Protein AF-A0A1Y0IB84-F1 (afdb_monomer_lite)

pLDDT: mean 93.08, std 4.37, range [71.44, 96.75]

Structure (mmCIF, N/CA/C/O backbone):
data_AF-A0A1Y0IB84-F1
#
_entry.id   AF-A0A1Y0IB84-F1
#
loop_
_atom_site.group_PDB
_atom_site.id
_atom_site.type_symbol
_atom_site.label_atom_id
_atom_site.label_alt_id
_atom_site.label_comp_id
_atom_site.label_asym_id
_atom_site.label_entity_id
_atom_site.label_seq_id
_atom_site.pdbx_PDB_ins_code
_atom_site.Cartn_x
_atom_site.Cartn_y
_atom_site.Cartn_z
_atom_site.occupancy
_atom_site.B_iso_or_equiv
_atom_site.auth_seq_id
_atom_site.auth_comp_id
_atom_site.auth_asym_id
_atom_site.auth_atom_id
_atom_site.pdbx_PDB_model_num
ATOM 1 N N . MET A 1 1 ? -12.376 4.228 -6.088 1.00 71.44 1 MET A N 1
ATOM 2 C CA . MET A 1 1 ? -11.092 4.768 -5.584 1.00 71.44 1 MET A CA 1
ATOM 3 C C . MET A 1 1 ? -11.111 6.287 -5.439 1.00 71.44 1 MET A C 1
ATOM 5 O O . MET A 1 1 ? -10.214 6.824 -4.815 1.00 71.44 1 MET A O 1
ATOM 9 N N . ASP A 1 2 ? -12.170 6.965 -5.886 1.00 85.81 2 ASP A N 1
ATOM 10 C CA . ASP A 1 2 ? -12.327 8.430 -5.836 1.00 85.81 2 ASP A CA 1
ATOM 11 C C . ASP A 1 2 ? -12.383 9.040 -4.417 1.00 85.81 2 ASP A C 1
ATOM 13 O O . ASP A 1 2 ? -12.478 10.254 -4.271 1.00 85.81 2 ASP A O 1
ATOM 17 N N . ARG A 1 3 ? -12.333 8.204 -3.367 1.00 92.06 3 ARG A N 1
ATOM 18 C CA . ARG A 1 3 ? -12.241 8.617 -1.956 1.00 92.06 3 ARG A CA 1
ATOM 19 C C . ARG A 1 3 ? -10.858 9.177 -1.604 1.00 92.06 3 ARG A C 1
ATOM 21 O O . ARG A 1 3 ? -10.761 9.950 -0.658 1.00 92.06 3 ARG A O 1
ATOM 28 N N . TYR A 1 4 ? -9.815 8.796 -2.343 1.00 94.12 4 TYR A N 1
ATOM 29 C CA . TYR A 1 4 ? -8.430 9.150 -2.035 1.00 94.12 4 TYR A CA 1
ATOM 30 C C . TYR A 1 4 ? -7.847 10.078 -3.095 1.00 94.12 4 TYR A C 1
ATOM 32 O O . TYR A 1 4 ? -8.087 9.907 -4.292 1.00 94.12 4 TYR A O 1
ATOM 40 N N . GLU A 1 5 ? -7.063 11.055 -2.645 1.00 94.94 5 GLU A N 1
ATOM 41 C CA . GLU A 1 5 ? -6.348 11.963 -3.535 1.00 94.94 5 GLU A CA 1
ATOM 42 C C . GLU A 1 5 ? -5.288 11.194 -4.333 1.00 94.94 5 GLU A C 1
ATOM 44 O O . GLU A 1 5 ? -4.620 10.300 -3.810 1.00 94.94 5 GLU A O 1
ATOM 49 N N . VAL A 1 6 ? -5.134 11.548 -5.608 1.00 94.62 6 VAL A N 1
ATOM 50 C CA . VAL A 1 6 ? -4.050 11.039 -6.450 1.00 94.62 6 VAL A CA 1
ATOM 51 C C . VAL A 1 6 ? -2.905 12.038 -6.412 1.00 94.62 6 VAL A C 1
ATOM 53 O O . VAL A 1 6 ? -3.101 13.203 -6.757 1.00 94.62 6 VAL A O 1
ATOM 56 N N . GLN A 1 7 ? -1.707 11.579 -6.061 1.00 94.69 7 GLN A N 1
ATOM 57 C CA . GLN A 1 7 ? -0.501 12.403 -6.083 1.00 94.69 7 GLN A CA 1
ATOM 58 C C . GLN A 1 7 ? 0.598 11.779 -6.935 1.00 94.69 7 GLN A C 1
ATOM 60 O O . GLN A 1 7 ? 0.726 10.560 -7.019 1.00 94.69 7 GLN A O 1
ATOM 65 N N . THR A 1 8 ? 1.415 12.625 -7.563 1.00 95.56 8 THR A N 1
ATOM 66 C CA . THR A 1 8 ? 2.633 12.187 -8.249 1.00 95.56 8 THR A CA 1
ATOM 67 C C . THR A 1 8 ? 3.782 12.140 -7.251 1.00 95.56 8 THR A C 1
ATOM 69 O O . THR A 1 8 ? 4.235 13.183 -6.780 1.00 95.56 8 THR A O 1
ATOM 72 N N . VAL A 1 9 ? 4.273 10.940 -6.950 1.00 91.06 9 VAL A N 1
ATOM 73 C CA . VAL A 1 9 ? 5.415 10.715 -6.055 1.00 91.06 9 VAL A CA 1
ATOM 74 C C . VAL A 1 9 ? 6.556 10.073 -6.841 1.00 91.06 9 VAL A C 1
ATOM 76 O O . VAL A 1 9 ? 6.399 9.053 -7.503 1.00 91.06 9 VAL A O 1
ATOM 79 N N . GLY A 1 10 ? 7.729 10.710 -6.816 1.00 89.69 10 GLY A N 1
ATOM 80 C CA . GLY A 1 10 ? 8.880 10.289 -7.618 1.00 89.69 10 GLY A CA 1
ATOM 81 C C . GLY A 1 10 ? 8.875 10.874 -9.035 1.00 89.69 10 GLY A C 1
ATOM 82 O O . GLY A 1 10 ? 8.851 12.093 -9.208 1.00 89.69 10 GLY A O 1
ATOM 83 N N . ALA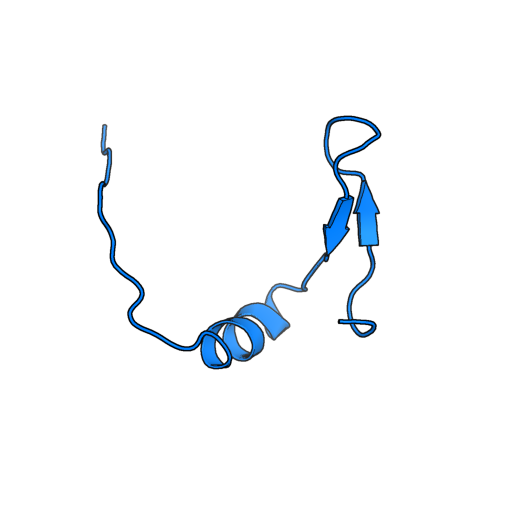 A 1 11 ? 8.996 10.020 -10.058 1.00 90.69 11 ALA A N 1
ATOM 84 C CA . ALA A 1 11 ? 9.040 10.477 -11.450 1.00 90.69 11 ALA A CA 1
ATOM 85 C C . ALA A 1 11 ? 7.668 10.991 -11.914 1.00 90.69 11 ALA A C 1
ATOM 87 O O . ALA A 1 11 ? 6.633 10.547 -11.432 1.00 90.69 11 ALA A O 1
ATOM 88 N N . SER A 1 12 ? 7.653 11.886 -12.903 1.00 92.06 12 SER A N 1
ATOM 89 C CA . SER A 1 12 ? 6.450 12.615 -13.344 1.00 92.06 12 SER A CA 1
ATOM 90 C C . SER A 1 12 ? 5.276 11.752 -13.825 1.00 92.06 12 SER A C 1
ATOM 92 O O . SER A 1 12 ? 4.169 12.263 -13.963 1.00 92.06 12 SER A O 1
ATOM 94 N N . TYR A 1 13 ? 5.507 10.471 -14.105 1.00 91.56 13 TYR A N 1
ATOM 95 C CA . TYR A 1 13 ? 4.501 9.513 -14.564 1.00 91.56 13 TYR A CA 1
ATOM 96 C C . TYR A 1 13 ? 4.059 8.516 -13.480 1.00 91.56 13 TYR A C 1
ATOM 98 O O . TYR A 1 13 ? 3.199 7.682 -13.750 1.00 91.56 13 TYR A O 1
ATOM 106 N N . HIS A 1 14 ? 4.626 8.587 -12.272 1.00 94.06 14 HIS A N 1
ATOM 107 C CA . HIS A 1 14 ? 4.254 7.729 -11.146 1.00 94.06 14 HIS A CA 1
ATOM 108 C C . HIS A 1 14 ? 3.204 8.425 -10.290 1.00 94.06 14 HIS A C 1
ATOM 110 O O . HIS A 1 14 ? 3.516 9.355 -9.551 1.00 94.06 14 HIS A O 1
ATOM 116 N N . THR A 1 15 ? 1.950 8.001 -10.422 1.00 95.19 15 THR A N 1
ATOM 117 C CA . THR A 1 15 ? 0.833 8.496 -9.609 1.00 95.19 15 THR A CA 1
ATOM 118 C C . THR A 1 15 ? 0.353 7.429 -8.646 1.00 95.19 15 THR A C 1
ATOM 120 O O . THR A 1 15 ? 0.146 6.286 -9.051 1.00 95.19 15 THR A O 1
ATOM 123 N N . GLU A 1 16 ? 0.106 7.822 -7.404 1.00 94.88 16 GLU A N 1
ATOM 124 C CA . GLU A 1 16 ? -0.332 6.939 -6.329 1.00 94.88 16 GLU A CA 1
ATOM 125 C C . GLU A 1 16 ? -1.563 7.511 -5.624 1.00 94.88 16 GLU A C 1
ATOM 127 O O . GLU A 1 16 ? -1.730 8.730 -5.527 1.00 94.88 16 GLU A O 1
ATOM 132 N N . TRP A 1 17 ? -2.425 6.625 -5.120 1.00 94.12 17 TRP A N 1
ATOM 133 C CA . TRP A 1 17 ? -3.501 7.010 -4.208 1.00 94.12 17 TRP A CA 1
ATOM 134 C C . TRP A 1 17 ? -2.945 7.186 -2.804 1.00 94.12 17 TRP A C 1
ATOM 136 O O . TRP A 1 17 ? -2.349 6.268 -2.243 1.00 94.12 17 TRP A O 1
ATOM 146 N N . TRP A 1 18 ? -3.184 8.352 -2.224 1.00 93.69 18 TRP A N 1
ATOM 147 C CA . TRP A 1 18 ? -2.766 8.662 -0.866 1.00 93.69 18 TRP A CA 1
ATOM 148 C C . TRP A 1 18 ? -3.858 8.273 0.125 1.00 93.69 18 TRP A C 1
ATOM 150 O O . TRP A 1 18 ? -4.827 9.003 0.339 1.00 93.69 18 TRP A O 1
ATOM 160 N N . VAL A 1 19 ? -3.699 7.089 0.711 1.00 93.75 19 VAL A N 1
ATOM 161 C CA . VAL A 1 19 ? -4.615 6.531 1.709 1.00 93.75 19 VAL A CA 1
ATOM 162 C C . VAL A 1 19 ? -4.138 6.953 3.102 1.00 93.75 19 VAL A C 1
ATOM 164 O O . VAL A 1 19 ? -2.988 6.675 3.448 1.00 93.75 19 VAL A O 1
ATOM 167 N N . PRO A 1 20 ? -4.970 7.645 3.903 1.00 94.19 20 PRO A N 1
ATOM 168 C CA . PRO A 1 20 ? -4.609 8.014 5.268 1.00 94.19 20 PRO A CA 1
ATOM 169 C C . PRO A 1 20 ? -4.338 6.787 6.143 1.00 94.19 20 PRO A C 1
ATOM 171 O O . PRO A 1 20 ? -4.980 5.756 5.976 1.00 94.19 20 PRO A O 1
ATOM 174 N N . ASP A 1 21 ? -3.461 6.941 7.136 1.00 93.69 21 ASP A N 1
ATOM 175 C CA . ASP A 1 21 ? -3.112 5.890 8.107 1.00 93.69 21 ASP A CA 1
ATOM 176 C C . ASP A 1 21 ? -4.348 5.221 8.741 1.00 93.69 21 ASP A C 1
ATOM 178 O O . ASP A 1 21 ? -4.455 3.998 8.760 1.00 93.69 21 ASP A O 1
ATOM 182 N N . GLY A 1 22 ? -5.340 6.020 9.149 1.00 95.88 22 GLY A N 1
ATOM 183 C CA . GLY A 1 22 ? -6.578 5.517 9.758 1.00 95.88 22 GLY A CA 1
ATOM 184 C C . GLY A 1 22 ? -7.483 4.696 8.831 1.00 95.88 22 GLY A C 1
ATOM 185 O O . GLY A 1 22 ? -8.364 4.000 9.323 1.00 95.88 22 GLY A O 1
ATOM 186 N N . ASP A 1 23 ? -7.259 4.747 7.516 1.00 96.31 23 ASP A N 1
ATOM 187 C CA . ASP A 1 23 ? -8.037 4.006 6.518 1.00 96.31 23 ASP A CA 1
ATOM 188 C C . ASP A 1 23 ? -7.293 2.744 6.024 1.00 96.31 23 ASP A C 1
ATOM 190 O O . ASP A 1 23 ? -7.843 1.975 5.234 1.00 96.31 23 ASP A O 1
ATOM 194 N N . LEU A 1 24 ? -6.051 2.501 6.469 1.00 93.69 24 LEU A N 1
ATOM 195 C CA . LEU A 1 24 ? -5.242 1.365 6.007 1.00 93.69 24 LEU A CA 1
ATOM 196 C C . LEU A 1 24 ? -5.831 0.011 6.417 1.00 93.69 24 LEU A C 1
ATOM 198 O O . LEU A 1 24 ? -5.778 -0.933 5.631 1.00 93.69 24 LEU A O 1
ATOM 202 N N . GLU A 1 25 ? -6.402 -0.094 7.619 1.00 94.25 25 GLU A N 1
ATOM 203 C CA . GLU A 1 25 ? -7.072 -1.321 8.071 1.00 94.25 25 GLU A CA 1
ATOM 204 C C . GLU A 1 25 ? -8.270 -1.654 7.169 1.00 94.25 25 GLU A C 1
ATOM 206 O O . GLU A 1 25 ? -8.346 -2.761 6.638 1.00 94.25 25 GLU A O 1
ATOM 211 N N . GLU A 1 26 ? -9.137 -0.669 6.894 1.00 94.38 26 GLU A N 1
ATOM 212 C CA . GLU A 1 26 ? -10.283 -0.822 5.982 1.00 94.38 26 GLU A CA 1
ATOM 213 C C . GLU A 1 26 ? -9.824 -1.233 4.574 1.00 94.38 26 GLU A C 1
ATOM 215 O O . GLU A 1 26 ? -10.436 -2.084 3.925 1.00 94.38 26 GLU A O 1
ATOM 220 N N . LEU A 1 27 ? -8.728 -0.648 4.086 1.00 93.50 27 LEU A N 1
ATOM 221 C CA . LEU A 1 27 ? -8.169 -1.004 2.786 1.00 93.50 27 LEU A CA 1
ATOM 222 C C . LEU A 1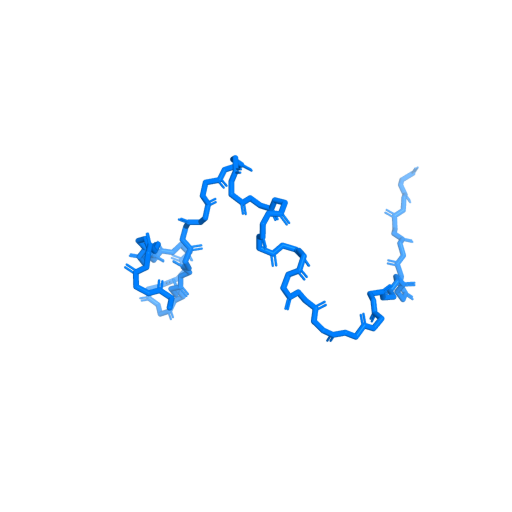 27 ? -7.662 -2.452 2.758 1.00 93.50 27 LEU A C 1
ATOM 224 O O . LEU A 1 27 ? -7.936 -3.171 1.795 1.00 93.50 27 LEU A O 1
ATOM 228 N N . ASN A 1 28 ? -6.962 -2.888 3.806 1.00 92.75 28 ASN A N 1
ATOM 229 C CA . ASN A 1 28 ? -6.422 -4.243 3.911 1.00 92.75 28 ASN A CA 1
ATOM 230 C C . ASN A 1 28 ? -7.526 -5.304 3.994 1.00 92.75 28 ASN A C 1
ATOM 232 O O . ASN A 1 28 ? -7.404 -6.348 3.355 1.00 92.75 28 ASN A O 1
ATOM 236 N N . ASP A 1 29 ? -8.625 -5.023 4.696 1.00 94.44 29 ASP A N 1
ATOM 237 C CA . ASP A 1 29 ? -9.777 -5.930 4.805 1.00 94.44 29 ASP A CA 1
ATOM 238 C C . ASP A 1 29 ? -10.442 -6.231 3.450 1.00 94.44 29 ASP A C 1
ATOM 240 O O . ASP A 1 29 ? -11.098 -7.261 3.278 1.00 94.44 29 ASP A O 1
ATOM 244 N N . ASN A 1 30 ? -10.259 -5.352 2.460 1.00 93.50 30 ASN A N 1
ATOM 245 C CA . ASN A 1 30 ? -10.764 -5.540 1.102 1.00 93.50 30 ASN A CA 1
ATOM 246 C C . ASN A 1 30 ? -9.812 -6.347 0.193 1.00 93.50 30 ASN A C 1
ATOM 248 O O . ASN A 1 30 ? -10.165 -6.630 -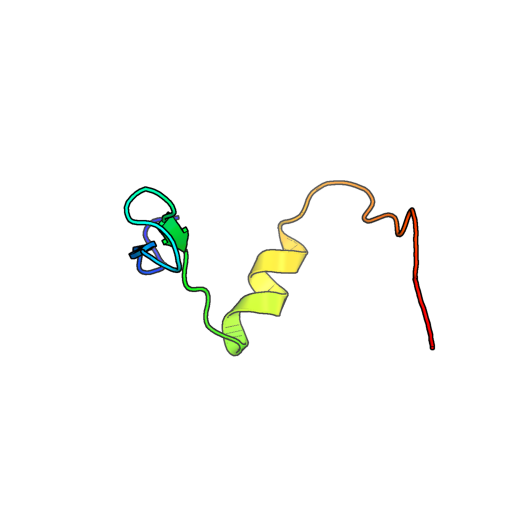0.957 1.00 93.50 30 ASN A O 1
ATOM 252 N N . ILE A 1 31 ? -8.618 -6.733 0.664 1.00 93.62 31 ILE A N 1
ATOM 253 C CA . ILE A 1 31 ? -7.690 -7.575 -0.101 1.00 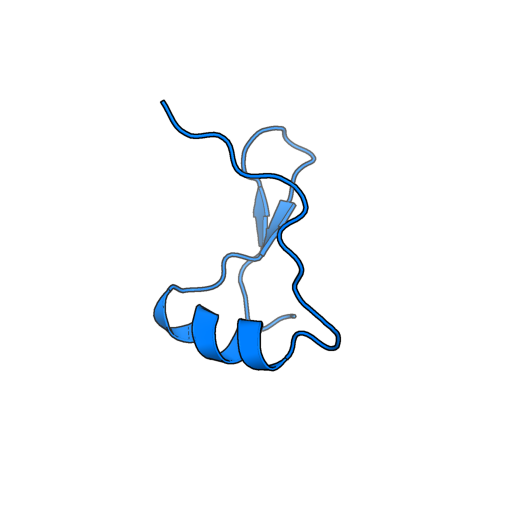93.62 31 ILE A CA 1
ATOM 254 C C . ILE A 1 31 ? -8.235 -9.004 -0.144 1.00 93.62 31 ILE A C 1
ATOM 256 O O . ILE A 1 31 ? -8.313 -9.708 0.859 1.00 93.62 31 ILE A O 1
ATOM 260 N N . VAL A 1 32 ? -8.591 -9.457 -1.344 1.00 96.69 32 VAL A N 1
ATOM 261 C CA . VAL A 1 32 ? -9.087 -10.817 -1.563 1.00 96.69 32 VAL A CA 1
ATOM 262 C C . VAL A 1 32 ? -7.932 -11.736 -1.940 1.00 96.69 32 VAL A C 1
ATOM 264 O O . VAL A 1 32 ? -7.275 -11.536 -2.960 1.00 96.69 32 VAL A O 1
ATOM 267 N N . GLY A 1 33 ? -7.735 -12.791 -1.152 1.00 95.75 33 GLY A N 1
ATOM 268 C CA . GLY A 1 33 ? -6.718 -13.813 -1.391 1.00 95.75 33 GLY A CA 1
ATOM 269 C C . GLY A 1 33 ? -5.759 -13.965 -0.216 1.00 95.75 33 GLY A C 1
ATOM 270 O O . GLY A 1 33 ? -5.903 -13.316 0.815 1.00 95.75 33 GLY A O 1
ATOM 271 N N . LEU A 1 34 ? -4.790 -14.867 -0.363 1.00 93.75 34 LEU A N 1
ATOM 272 C CA . LEU A 1 34 ? -3.754 -15.063 0.644 1.00 93.75 34 LEU A CA 1
ATOM 273 C C . LEU A 1 34 ? -2.651 -14.022 0.447 1.00 93.75 34 LEU A C 1
ATOM 275 O O . LEU A 1 34 ? -2.071 -13.932 -0.633 1.00 93.75 34 LEU A O 1
ATOM 279 N N . ILE A 1 35 ? -2.336 -13.281 1.505 1.00 91.94 35 ILE A N 1
ATOM 280 C CA . ILE A 1 35 ? -1.107 -12.494 1.572 1.00 91.94 35 ILE A CA 1
ATOM 281 C C . ILE A 1 35 ? 0.009 -13.440 2.019 1.00 91.94 35 ILE A C 1
ATOM 283 O O . ILE A 1 35 ? -0.038 -13.984 3.122 1.00 91.94 35 ILE A O 1
ATOM 287 N N . GLU A 1 36 ? 0.999 -13.655 1.155 1.00 95.56 36 GLU A N 1
ATOM 288 C CA . GLU A 1 36 ? 2.141 -14.533 1.416 1.00 95.56 36 GLU A CA 1
ATOM 289 C C . GLU A 1 36 ? 3.450 -13.738 1.387 1.00 95.56 36 GLU A C 1
ATOM 291 O O . GLU A 1 36 ? 3.742 -13.013 0.435 1.00 95.56 36 GLU A O 1
ATOM 296 N N . VAL A 1 37 ? 4.266 -13.903 2.429 1.00 95.00 37 VAL A N 1
ATOM 297 C CA . VAL A 1 37 ? 5.635 -13.379 2.459 1.00 95.00 37 VAL A CA 1
ATOM 298 C C . VAL A 1 37 ? 6.547 -14.380 1.754 1.00 95.00 37 VAL A C 1
ATOM 300 O O . VAL A 1 37 ? 6.859 -15.432 2.303 1.00 95.00 37 VAL A O 1
ATOM 303 N N . ILE A 1 38 ? 6.992 -14.047 0.541 1.00 96.75 38 ILE A N 1
ATOM 304 C CA . ILE A 1 38 ? 7.870 -14.922 -0.262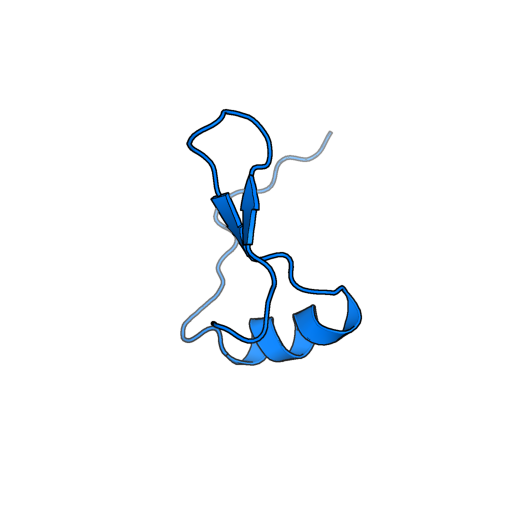 1.00 96.75 38 ILE A CA 1
ATOM 305 C C . ILE A 1 38 ? 9.365 -14.716 0.016 1.00 96.75 38 ILE A C 1
ATOM 307 O O . ILE A 1 38 ? 10.190 -15.549 -0.354 1.00 96.75 38 ILE A O 1
ATOM 311 N N . ALA A 1 39 ? 9.724 -13.595 0.640 1.00 96.31 39 ALA A N 1
ATOM 312 C CA . ALA A 1 39 ? 11.086 -13.268 1.031 1.00 96.31 39 ALA A CA 1
ATOM 313 C C . ALA A 1 39 ? 11.067 -12.212 2.139 1.00 96.31 39 ALA A C 1
ATOM 315 O O . ALA A 1 39 ? 10.263 -11.282 2.109 1.00 96.31 39 ALA A O 1
ATOM 316 N N . GLU A 1 40 ? 11.989 -12.336 3.086 1.00 96.75 40 GLU A N 1
ATOM 317 C CA . GLU A 1 40 ? 12.254 -11.332 4.108 1.00 96.75 40 GLU A CA 1
ATOM 318 C C . GLU A 1 40 ? 13.771 -11.192 4.247 1.00 96.75 40 GLU A C 1
ATOM 320 O O . GLU A 1 40 ? 14.485 -12.192 4.344 1.00 96.75 40 GLU A O 1
ATOM 325 N N . TYR A 1 41 ? 14.266 -9.957 4.238 1.00 96.06 41 TYR A N 1
ATOM 326 C CA . TYR A 1 41 ? 15.687 -9.653 4.371 1.00 96.06 41 TYR A CA 1
ATOM 327 C C . TYR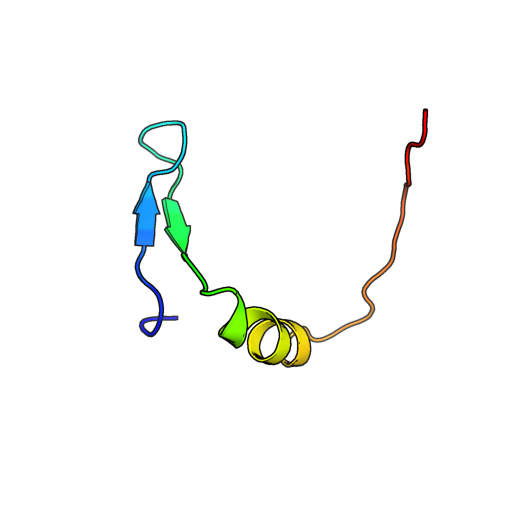 A 1 41 ? 15.897 -8.902 5.685 1.00 96.06 41 TYR A C 1
ATOM 329 O O . TYR A 1 41 ? 15.276 -7.864 5.907 1.00 96.06 41 TYR A O 1
ATOM 337 N N . ARG A 1 42 ? 16.753 -9.439 6.557 1.00 92.75 42 ARG A N 1
ATOM 338 C CA . ARG A 1 42 ? 17.144 -8.829 7.836 1.00 92.75 42 ARG A CA 1
ATOM 339 C C . ARG A 1 42 ? 18.651 -8.587 7.837 1.00 92.75 42 ARG A C 1
ATOM 341 O O . ARG A 1 42 ? 19.379 -9.342 7.191 1.00 92.75 42 ARG A O 1
ATOM 348 N N . GLU A 1 43 ? 19.076 -7.540 8.536 1.00 81.12 43 GLU A N 1
ATOM 349 C CA . GLU A 1 43 ? 20.490 -7.220 8.786 1.00 81.12 43 GLU A CA 1
ATOM 350 C C . GLU A 1 43 ? 21.040 -8.006 9.985 1.00 81.12 43 GLU A C 1
ATOM 352 O O . GLU A 1 43 ? 20.269 -8.230 10.951 1.00 81.12 43 GLU A O 1
#

Radius of gyration: 14.11 Å; chains: 1; bounding box: 33×28×24 Å

Secondary structure (DSSP, 8-state):
-TTSEEEE-SSTT-EEEE--GGGHHHHHHT--S----------

Organism: NCBI:txid141451

Foldseek 3Di:
DVVFDWDADDDPPDIDTDDDPVCVVVVVVPDPDDDDDPDDDDD

Sequence (43 aa):
MDRYEVQTVGASYHTEWWVPDGDLEELNDNIVGLIEVIAEYRE